Protein AF-A0A845X8S0-F1 (afdb_monomer_lite)

Sequence (80 aa):
MSNDSKRLLITISDYDERMLTFWAKLHGKPKSTYAGHLVAGQIEAKAPAIRTEMEYVAKTEGISVEELESRWLGEADSGD

pLDDT: mean 89.01, std 15.71, range [36.91, 97.94]

Foldseek 3Di:
DPPDDDDDDDDDDPVVVVVLVVVCVVVVHDSVVVVVVVVVVVCVVCVVVVVVVLCVVCVVVVHDSVVVVCVVVVVVVPDD

Radius of gyration: 17.14 Å; chains: 1; bounding box: 39×28×40 Å

Structure (mmCIF, N/CA/C/O backbone):
data_AF-A0A845X8S0-F1
#
_entry.id   AF-A0A845X8S0-F1
#
loop_
_atom_site.group_PDB
_atom_site.id
_atom_site.type_symbol
_atom_site.label_atom_id
_atom_site.label_alt_id
_atom_site.label_comp_id
_atom_site.label_asym_id
_atom_site.label_entity_id
_atom_site.label_seq_id
_atom_site.pdbx_PDB_ins_code
_atom_site.Cartn_x
_atom_site.Cartn_y
_atom_site.Cartn_z
_atom_site.occupancy
_atom_site.B_iso_or_equiv
_atom_site.auth_seq_id
_atom_site.auth_comp_id
_atom_site.auth_asym_id
_atom_site.auth_atom_id
_atom_site.pdbx_PDB_model_num
ATOM 1 N N . MET A 1 1 ? 16.345 3.620 15.398 1.00 41.06 1 MET A N 1
ATOM 2 C CA . MET A 1 1 ? 15.186 3.464 14.497 1.00 41.06 1 MET A CA 1
ATOM 3 C C . MET A 1 1 ? 15.281 2.065 13.930 1.00 41.06 1 MET A C 1
ATOM 5 O O . MET A 1 1 ? 16.211 1.816 13.172 1.00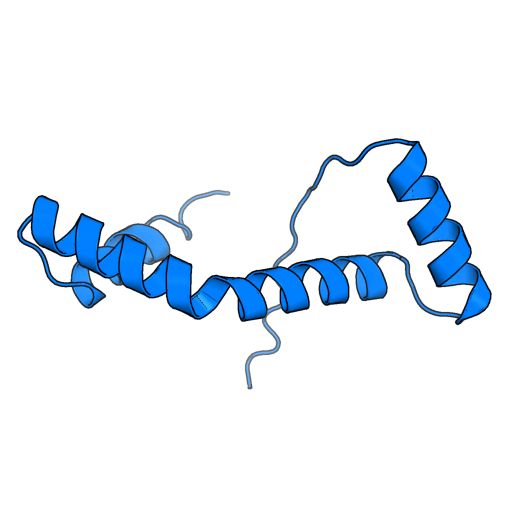 41.06 1 MET A O 1
ATOM 9 N N . SER A 1 2 ? 14.452 1.133 14.403 1.00 41.59 2 SER A N 1
ATOM 10 C CA . SER A 1 2 ? 14.463 -0.237 13.883 1.00 41.59 2 SER A CA 1
ATOM 11 C C . SER A 1 2 ? 14.135 -0.190 12.397 1.00 41.59 2 SER A C 1
ATOM 13 O O . SER A 1 2 ? 13.123 0.377 11.994 1.00 41.59 2 SER A O 1
ATOM 15 N N . ASN A 1 3 ? 15.051 -0.698 11.579 1.00 51.72 3 ASN A N 1
ATOM 16 C CA . ASN A 1 3 ? 14.950 -0.699 10.124 1.00 51.72 3 ASN A CA 1
ATOM 17 C C . ASN A 1 3 ? 14.180 -1.957 9.689 1.00 51.72 3 ASN A C 1
ATOM 19 O O . ASN A 1 3 ? 14.657 -2.742 8.866 1.00 51.72 3 ASN A O 1
ATOM 23 N N . ASP A 1 4 ? 13.031 -2.194 10.330 1.00 73.19 4 ASP A N 1
ATOM 24 C CA . ASP A 1 4 ? 12.282 -3.445 10.226 1.00 73.19 4 ASP A CA 1
ATOM 25 C C . ASP A 1 4 ? 11.593 -3.509 8.867 1.00 73.19 4 ASP A C 1
ATOM 27 O O . ASP A 1 4 ? 10.465 -3.066 8.660 1.00 73.19 4 ASP A O 1
ATOM 31 N N . SER A 1 5 ? 12.325 -4.046 7.898 1.00 75.25 5 SER A N 1
ATOM 32 C CA . SER A 1 5 ? 11.815 -4.294 6.559 1.00 75.25 5 SER A CA 1
ATOM 33 C C . SER A 1 5 ? 10.985 -5.574 6.574 1.00 75.25 5 SER A C 1
ATOM 35 O O . SER A 1 5 ? 11.524 -6.666 6.754 1.00 75.25 5 SER A O 1
ATOM 37 N N . LYS A 1 6 ? 9.673 -5.456 6.358 1.00 84.00 6 LYS A N 1
ATOM 38 C CA . LYS A 1 6 ? 8.786 -6.610 6.157 1.00 84.00 6 LYS A CA 1
ATOM 39 C C . LYS A 1 6 ? 8.846 -7.063 4.691 1.00 84.00 6 LYS A C 1
ATOM 41 O O . LYS A 1 6 ? 8.936 -6.239 3.780 1.00 84.00 6 LYS A O 1
ATOM 46 N N . ARG A 1 7 ? 8.821 -8.379 4.451 1.00 88.19 7 ARG A N 1
ATOM 47 C CA . ARG A 1 7 ? 8.761 -8.966 3.100 1.00 88.19 7 ARG A CA 1
ATOM 48 C C . ARG A 1 7 ? 7.335 -9.409 2.805 1.00 88.19 7 ARG A C 1
ATOM 50 O O . ARG A 1 7 ? 6.749 -10.130 3.599 1.00 88.19 7 ARG A O 1
ATOM 57 N N . LEU A 1 8 ? 6.817 -9.007 1.650 1.00 86.81 8 LEU A N 1
ATOM 58 C CA . LEU 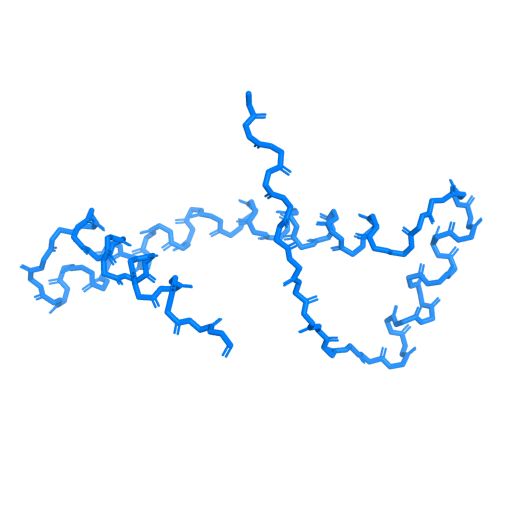A 1 8 ? 5.520 -9.442 1.143 1.00 86.81 8 LEU A CA 1
ATOM 59 C C . LEU A 1 8 ? 5.730 -10.203 -0.165 1.00 86.81 8 LEU A C 1
ATOM 61 O O . LEU A 1 8 ? 6.441 -9.725 -1.052 1.00 86.81 8 LEU A O 1
ATOM 65 N N . LEU A 1 9 ? 5.107 -11.374 -0.284 1.00 92.50 9 LEU A N 1
ATOM 66 C CA . LEU A 1 9 ? 4.983 -12.078 -1.556 1.00 92.50 9 LEU A CA 1
ATOM 67 C C . LEU A 1 9 ? 3.687 -11.614 -2.225 1.00 92.50 9 LEU A C 1
ATOM 69 O O . LEU A 1 9 ? 2.607 -11.802 -1.675 1.00 92.50 9 LEU A O 1
ATOM 73 N N . ILE A 1 10 ? 3.799 -11.001 -3.402 1.00 89.94 10 ILE A N 1
ATOM 74 C CA . ILE A 1 10 ? 2.653 -10.500 -4.167 1.00 89.94 10 ILE A CA 1
ATOM 75 C C . ILE A 1 10 ? 2.590 -11.175 -5.532 1.00 89.94 10 ILE A C 1
ATOM 77 O O . ILE A 1 10 ? 3.620 -11.479 -6.133 1.00 89.94 10 ILE A O 1
ATOM 81 N N . THR A 1 11 ? 1.372 -11.374 -6.027 1.00 94.94 11 THR A N 1
ATOM 82 C CA . THR A 1 11 ? 1.126 -11.799 -7.408 1.00 94.94 11 THR A CA 1
ATOM 83 C C . THR A 1 11 ? 0.638 -10.592 -8.198 1.00 94.94 11 THR A C 1
ATOM 85 O O . THR A 1 11 ? -0.278 -9.900 -7.761 1.00 94.94 11 THR A O 1
ATOM 88 N N . ILE A 1 12 ? 1.260 -10.331 -9.344 1.00 94.25 12 ILE A N 1
ATOM 89 C CA . ILE A 1 12 ? 0.901 -9.243 -10.262 1.00 94.25 12 ILE A CA 1
ATOM 90 C C . ILE A 1 12 ? 0.735 -9.803 -11.673 1.00 94.25 12 ILE A C 1
ATOM 92 O O . ILE A 1 12 ? 1.186 -10.914 -11.954 1.00 94.25 12 ILE A O 1
ATOM 96 N N . SER A 1 13 ? 0.089 -9.044 -12.557 1.00 97.62 13 SER A N 1
ATOM 97 C CA . SER A 1 13 ? -0.049 -9.452 -13.954 1.00 97.62 13 SER A CA 1
ATOM 98 C C . SER A 1 13 ? 1.295 -9.403 -14.695 1.00 97.62 13 SER A C 1
ATOM 100 O O . SER A 1 13 ? 2.183 -8.616 -14.354 1.00 97.62 13 SER A O 1
ATOM 102 N N . ASP A 1 14 ? 1.422 -10.185 -15.770 1.00 97.75 14 ASP A N 1
ATOM 103 C CA . ASP A 1 14 ? 2.588 -10.137 -16.666 1.00 97.75 14 ASP A CA 1
ATOM 104 C C . ASP A 1 14 ? 2.820 -8.736 -17.249 1.00 97.75 14 ASP A C 1
ATOM 106 O O . ASP A 1 14 ? 3.956 -8.331 -17.499 1.00 97.75 14 ASP A O 1
ATOM 110 N N . TYR A 1 15 ? 1.741 -7.986 -17.495 1.00 97.69 15 TYR A N 1
ATOM 111 C CA . TYR A 1 15 ? 1.829 -6.624 -18.011 1.00 97.69 15 TYR A CA 1
ATOM 112 C C . TYR A 1 15 ? 2.492 -5.688 -16.992 1.00 97.69 15 TYR A C 1
ATOM 114 O O . TYR A 1 15 ? 3.434 -4.970 -17.340 1.00 97.69 15 TYR A O 1
ATOM 122 N N . ASP A 1 16 ? 2.060 -5.741 -15.730 1.00 96.38 16 ASP A N 1
ATOM 123 C CA . ASP A 1 16 ? 2.601 -4.894 -14.662 1.00 96.38 16 ASP A CA 1
ATOM 124 C C . ASP A 1 16 ? 4.062 -5.236 -14.358 1.00 96.38 16 ASP A C 1
ATOM 126 O O . A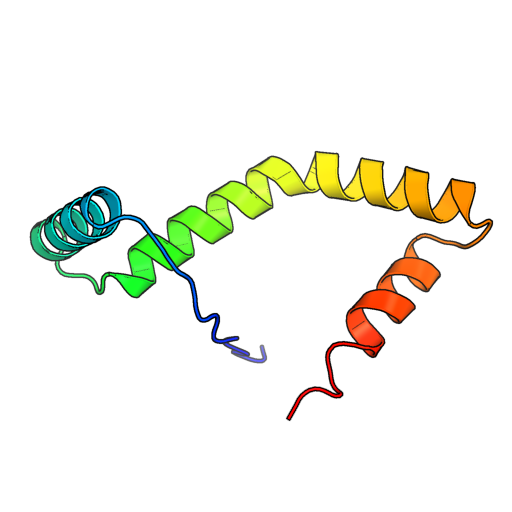SP A 1 16 ? 4.884 -4.341 -14.153 1.00 96.38 16 ASP A O 1
ATOM 130 N N . GLU A 1 17 ? 4.418 -6.525 -14.397 1.00 96.88 17 GLU A N 1
ATOM 131 C CA . GLU A 1 17 ? 5.800 -6.989 -14.238 1.00 96.88 17 GLU A CA 1
ATOM 132 C C . GLU A 1 17 ? 6.720 -6.383 -15.308 1.00 96.88 17 GLU A C 1
ATOM 134 O O . GLU A 1 17 ? 7.797 -5.860 -14.988 1.00 96.88 17 GLU A O 1
ATOM 139 N N . ARG A 1 18 ? 6.270 -6.373 -16.569 1.00 97.81 18 ARG A N 1
ATOM 140 C CA . ARG A 1 18 ? 7.018 -5.780 -17.686 1.00 97.81 18 ARG A CA 1
ATOM 141 C C . ARG A 1 18 ? 7.184 -4.276 -17.511 1.00 97.81 18 ARG A C 1
ATOM 143 O O . ARG A 1 18 ? 8.289 -3.764 -17.700 1.00 97.81 18 ARG A O 1
ATOM 150 N N . MET A 1 19 ? 6.123 -3.569 -17.122 1.00 97.25 19 MET A N 1
ATOM 151 C CA . MET A 1 19 ? 6.186 -2.122 -16.887 1.00 97.25 19 MET A CA 1
ATOM 152 C C . MET A 1 19 ? 7.122 -1.780 -15.725 1.00 97.25 19 MET A C 1
ATOM 154 O O . MET A 1 19 ? 7.968 -0.895 -15.866 1.00 97.25 19 MET A O 1
ATOM 158 N N . LEU A 1 20 ? 7.059 -2.527 -14.618 1.00 95.81 20 LEU A N 1
ATOM 159 C CA . LEU A 1 20 ? 8.001 -2.393 -13.503 1.00 95.81 20 LEU A CA 1
ATOM 160 C C . LEU A 1 20 ? 9.441 -2.662 -13.941 1.00 95.81 20 LEU A C 1
ATOM 162 O O . LEU A 1 20 ? 10.353 -1.948 -13.523 1.00 95.81 20 LEU A O 1
ATOM 166 N N . THR A 1 21 ? 9.660 -3.662 -14.796 1.00 96.62 21 THR A N 1
ATOM 167 C CA . THR A 1 21 ? 10.980 -3.959 -15.360 1.00 96.62 21 THR A CA 1
ATOM 168 C C . THR A 1 21 ? 11.509 -2.790 -16.186 1.00 96.62 21 THR A C 1
ATOM 170 O O . THR A 1 21 ? 12.649 -2.373 -15.974 1.00 96.62 21 THR A O 1
ATOM 173 N N . PHE A 1 22 ? 10.711 -2.223 -17.091 1.00 97.44 22 PHE A N 1
ATOM 174 C CA . PHE A 1 22 ? 11.140 -1.067 -17.883 1.00 97.44 22 PHE A CA 1
ATOM 175 C C . PHE A 1 22 ? 11.419 0.145 -17.009 1.00 97.44 22 PHE A C 1
ATOM 177 O O . PHE A 1 22 ? 12.466 0.776 -17.156 1.00 97.44 22 PHE A O 1
ATOM 184 N N . TRP A 1 23 ? 10.543 0.422 -16.048 1.00 96.06 23 TRP A N 1
ATOM 185 C CA . TRP A 1 23 ? 10.723 1.544 -15.141 1.00 96.06 23 TRP A CA 1
ATOM 186 C C . TRP A 1 23 ? 12.008 1.399 -14.312 1.00 96.06 23 TRP A C 1
ATOM 188 O O . TRP A 1 23 ? 12.829 2.314 -14.258 1.00 96.06 23 TRP A O 1
ATOM 198 N N . ALA A 1 24 ? 12.268 0.199 -13.788 1.00 96.69 24 ALA A N 1
ATOM 199 C CA . ALA A 1 24 ? 13.509 -0.134 -13.097 1.00 96.69 24 ALA A CA 1
ATOM 200 C C . ALA A 1 24 ? 14.760 0.092 -13.960 1.00 96.69 24 ALA A C 1
ATOM 202 O O . ALA A 1 24 ? 15.751 0.664 -13.497 1.00 96.69 24 ALA A O 1
ATOM 203 N N . LYS A 1 25 ? 14.715 -0.331 -15.228 1.00 96.56 25 LYS A N 1
ATOM 204 C CA . LYS A 1 25 ? 15.833 -0.182 -16.168 1.00 96.56 25 LYS A CA 1
ATOM 205 C C . LYS A 1 25 ? 16.101 1.275 -16.538 1.00 96.56 25 LYS A C 1
ATOM 207 O O . LYS A 1 25 ? 17.264 1.658 -16.579 1.00 96.56 25 LYS A O 1
ATOM 212 N N . LEU A 1 26 ? 15.059 2.075 -16.759 1.00 96.94 26 LEU A N 1
ATOM 213 C CA . LEU A 1 26 ? 15.190 3.483 -17.151 1.00 96.94 26 LEU A CA 1
ATOM 214 C C . LEU A 1 26 ? 15.863 4.347 -16.076 1.00 96.94 26 LEU A C 1
ATOM 216 O O . LEU A 1 26 ? 16.567 5.296 -16.405 1.00 96.94 26 LEU A O 1
ATOM 220 N N . HIS A 1 27 ? 15.675 4.013 -14.801 1.00 95.50 27 HIS A N 1
ATOM 221 C CA . HIS A 1 27 ? 16.150 4.832 -13.682 1.00 95.50 27 HIS A CA 1
ATOM 222 C C . HIS A 1 27 ? 17.250 4.171 -12.837 1.00 95.50 27 HIS A C 1
ATOM 224 O O . HIS A 1 27 ? 17.708 4.754 -11.853 1.00 95.50 27 HIS A O 1
ATOM 230 N N . GLY A 1 28 ? 17.681 2.957 -13.194 1.00 95.62 28 GLY A N 1
ATOM 231 C CA . GLY A 1 28 ? 18.797 2.275 -12.536 1.00 95.62 28 GLY A CA 1
ATOM 232 C C . GLY A 1 28 ? 18.527 1.871 -11.082 1.00 95.62 28 GLY A C 1
ATOM 233 O O . GLY A 1 28 ? 19.453 1.863 -10.269 1.00 95.62 28 GLY A O 1
ATOM 234 N N . LYS A 1 29 ? 17.276 1.549 -10.729 1.00 94.94 29 LYS A N 1
ATOM 235 C CA . LYS A 1 29 ? 16.902 1.060 -9.388 1.00 94.94 29 LYS A CA 1
ATOM 236 C C . LYS A 1 29 ? 16.195 -0.300 -9.468 1.00 94.94 29 LYS A C 1
ATOM 238 O O . LYS A 1 29 ? 15.630 -0.626 -10.510 1.00 94.94 29 LYS A O 1
ATOM 243 N N . PRO A 1 30 ? 16.211 -1.112 -8.395 1.00 95.12 30 PRO A N 1
ATOM 244 C CA . PRO A 1 30 ? 15.507 -2.393 -8.371 1.00 95.12 30 PRO A CA 1
ATOM 245 C C . PRO A 1 30 ? 13.990 -2.250 -8.553 1.00 95.12 30 PRO A C 1
ATOM 247 O O . PRO A 1 30 ? 13.384 -1.296 -8.069 1.00 95.12 30 PRO A O 1
ATOM 250 N N . LYS A 1 31 ? 13.354 -3.262 -9.163 1.00 94.88 31 LYS A N 1
ATOM 251 C CA . LYS A 1 31 ? 11.884 -3.345 -9.298 1.00 94.88 31 LYS A CA 1
ATOM 252 C C . LYS A 1 31 ? 11.172 -3.229 -7.949 1.00 94.88 31 LYS A C 1
ATOM 254 O O . LYS A 1 31 ? 10.162 -2.543 -7.846 1.00 94.88 31 LYS A O 1
ATOM 259 N N . SER A 1 32 ? 11.735 -3.858 -6.916 1.00 92.94 32 SER A N 1
ATOM 260 C CA . SER A 1 32 ? 11.200 -3.838 -5.551 1.00 92.94 32 SER A CA 1
ATOM 261 C C . SER A 1 32 ? 11.134 -2.435 -4.955 1.00 92.94 32 SER A C 1
ATOM 263 O O . SER A 1 32 ? 10.207 -2.151 -4.209 1.00 92.94 32 SER A O 1
ATOM 265 N N . THR A 1 33 ? 12.063 -1.541 -5.306 1.00 93.00 33 THR A N 1
ATOM 266 C CA . THR A 1 33 ? 12.022 -0.144 -4.859 1.00 93.00 33 THR A CA 1
ATOM 267 C C . THR A 1 33 ? 10.795 0.569 -5.421 1.00 93.00 33 THR A C 1
ATOM 269 O O . THR A 1 33 ? 10.062 1.202 -4.670 1.00 93.00 33 THR A O 1
ATOM 272 N N . TYR A 1 34 ? 10.522 0.419 -6.720 1.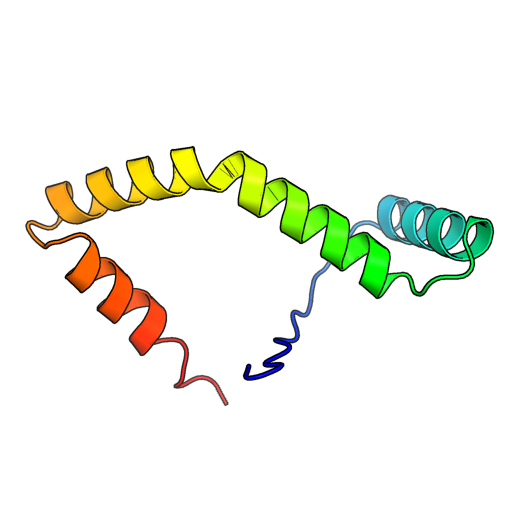00 93.75 34 TYR A N 1
ATOM 273 C CA . TYR A 1 34 ? 9.341 1.026 -7.344 1.00 93.75 34 TYR A CA 1
ATOM 274 C C . TYR A 1 34 ? 8.040 0.399 -6.862 1.00 93.75 34 TYR A C 1
ATOM 276 O O . TYR A 1 34 ? 7.110 1.126 -6.532 1.00 93.75 34 TYR A O 1
ATOM 284 N N . ALA A 1 35 ? 7.987 -0.931 -6.765 1.00 93.69 35 ALA A N 1
ATOM 285 C CA . ALA A 1 35 ? 6.834 -1.621 -6.197 1.00 93.69 35 ALA A CA 1
ATOM 286 C C . ALA A 1 35 ? 6.564 -1.154 -4.756 1.00 93.69 35 ALA A C 1
ATOM 288 O O . ALA A 1 35 ? 5.428 -0.838 -4.419 1.00 93.69 35 ALA A O 1
ATOM 289 N N . GLY A 1 36 ? 7.613 -1.019 -3.938 1.00 92.38 36 GLY A N 1
ATOM 290 C CA . GLY A 1 36 ? 7.521 -0.482 -2.583 1.00 92.38 36 GLY A CA 1
ATOM 291 C C . GLY A 1 36 ? 6.986 0.948 -2.550 1.00 92.38 36 GLY A C 1
ATOM 292 O O . GLY A 1 36 ? 6.070 1.227 -1.787 1.00 92.38 36 GLY A O 1
ATOM 293 N N . HIS A 1 37 ? 7.486 1.840 -3.412 1.00 92.25 37 HIS A N 1
ATOM 294 C CA . HIS A 1 37 ? 6.979 3.214 -3.505 1.00 92.25 37 HIS A CA 1
ATOM 295 C C . HIS A 1 37 ? 5.514 3.278 -3.951 1.00 92.25 37 HIS A C 1
ATOM 297 O O . HIS A 1 37 ? 4.752 4.077 -3.414 1.00 92.25 37 HIS A O 1
ATOM 303 N N . LEU A 1 38 ? 5.107 2.442 -4.912 1.00 93.00 38 LEU A N 1
ATOM 304 C CA . LEU A 1 38 ? 3.715 2.371 -5.358 1.00 93.00 38 LEU A CA 1
ATOM 305 C C . LEU A 1 38 ? 2.796 1.923 -4.220 1.00 93.00 38 LEU A C 1
ATOM 307 O O . LEU A 1 38 ? 1.774 2.559 -3.976 1.00 93.00 38 LEU A O 1
ATOM 311 N N . VAL A 1 39 ? 3.174 0.859 -3.506 1.00 93.81 39 VAL A N 1
ATOM 312 C CA . VAL A 1 39 ? 2.408 0.356 -2.360 1.00 93.81 39 VAL A CA 1
ATOM 313 C C . VAL A 1 39 ? 2.347 1.406 -1.251 1.00 93.81 39 VAL A C 1
ATOM 315 O O . VAL A 1 39 ? 1.255 1.714 -0.784 1.00 93.81 39 VAL A O 1
ATOM 318 N N . ALA A 1 40 ? 3.481 2.007 -0.880 1.00 92.62 40 ALA A N 1
ATOM 319 C CA . ALA A 1 40 ? 3.539 3.046 0.146 1.00 92.62 40 ALA A CA 1
ATOM 320 C C . ALA A 1 40 ? 2.643 4.243 -0.205 1.00 92.62 40 ALA A C 1
ATOM 322 O O . ALA A 1 40 ? 1.783 4.611 0.590 1.00 92.62 40 ALA A O 1
ATOM 323 N N . GLY A 1 41 ? 2.758 4.777 -1.426 1.00 94.62 41 GLY A N 1
ATOM 324 C CA . GLY A 1 41 ? 1.941 5.908 -1.865 1.00 94.62 41 GLY A CA 1
ATOM 325 C C . GLY A 1 41 ? 0.440 5.597 -1.874 1.00 94.62 41 GLY A C 1
ATOM 326 O O . GLY A 1 41 ? -0.369 6.454 -1.526 1.00 94.62 41 GLY A O 1
ATOM 327 N N . GLN A 1 42 ? 0.046 4.367 -2.221 1.00 95.62 42 GLN A N 1
ATOM 328 C CA . GLN A 1 42 ? -1.360 3.951 -2.159 1.00 95.62 42 GLN A CA 1
ATOM 329 C C . GLN A 1 42 ? -1.866 3.779 -0.723 1.00 95.62 42 GLN A C 1
ATOM 331 O O . GLN A 1 42 ? -3.005 4.150 -0.439 1.00 95.62 42 GLN A O 1
ATOM 336 N N . ILE A 1 43 ? -1.043 3.243 0.182 1.00 94.75 43 ILE A N 1
ATOM 337 C CA . ILE A 1 43 ? -1.391 3.121 1.605 1.00 94.75 43 ILE A CA 1
ATOM 338 C C . ILE A 1 43 ? -1.556 4.510 2.222 1.00 94.75 43 ILE A C 1
ATOM 340 O O . ILE A 1 43 ? -2.577 4.769 2.852 1.00 94.75 43 ILE A O 1
ATOM 344 N N . GLU A 1 44 ? -0.611 5.422 1.993 1.00 96.00 44 GLU A N 1
ATOM 345 C CA . GLU A 1 44 ? -0.674 6.799 2.498 1.00 96.00 44 GLU A CA 1
ATOM 346 C C . GLU A 1 44 ? -1.922 7.531 1.994 1.00 96.00 44 GLU A C 1
ATOM 348 O O . GLU A 1 44 ? -2.642 8.145 2.782 1.00 96.00 44 GLU A O 1
ATOM 353 N N . ALA A 1 45 ? -2.239 7.400 0.702 1.00 97.19 45 ALA A N 1
ATOM 354 C CA . ALA A 1 45 ? -3.438 7.998 0.118 1.00 97.19 45 ALA A CA 1
ATOM 355 C C . ALA A 1 45 ? -4.742 7.432 0.710 1.00 97.19 45 ALA A C 1
ATOM 357 O O . ALA A 1 45 ? -5.746 8.141 0.786 1.00 97.19 45 ALA A O 1
ATOM 358 N N . LYS A 1 46 ? -4.743 6.160 1.127 1.00 97.00 46 LYS A N 1
ATOM 359 C CA . LYS A 1 46 ? -5.909 5.479 1.712 1.00 97.00 46 LYS A CA 1
ATOM 360 C C . LYS A 1 46 ? -5.974 5.564 3.235 1.00 97.00 46 LYS A C 1
ATOM 362 O O . LYS A 1 46 ? -7.034 5.285 3.787 1.00 97.00 46 LYS A O 1
ATOM 367 N N . ALA A 1 47 ? -4.904 5.975 3.913 1.00 96.19 47 ALA A N 1
ATOM 368 C CA . ALA A 1 47 ? -4.819 5.983 5.372 1.00 96.19 47 ALA A CA 1
ATOM 369 C C . ALA A 1 47 ? -5.994 6.697 6.077 1.00 96.19 47 ALA A C 1
ATOM 371 O O . ALA A 1 47 ? -6.486 6.153 7.067 1.00 96.19 47 ALA A O 1
ATOM 372 N N . PRO A 1 48 ? -6.516 7.847 5.590 1.00 97.00 48 PRO A N 1
ATOM 373 C CA . PRO A 1 48 ? -7.690 8.472 6.200 1.00 97.00 48 PRO A CA 1
ATOM 374 C C . PRO A 1 48 ? -8.947 7.597 6.114 1.00 97.00 48 PRO A C 1
ATOM 376 O O . PRO A 1 48 ? -9.662 7.459 7.101 1.00 97.00 48 PRO A O 1
ATOM 379 N N . ALA A 1 49 ? -9.189 6.974 4.957 1.00 97.12 49 ALA A N 1
ATOM 380 C CA . ALA A 1 49 ? -10.334 6.089 4.756 1.00 97.12 49 ALA A CA 1
ATOM 381 C C . ALA A 1 49 ? -10.217 4.823 5.615 1.00 97.12 49 ALA A C 1
ATOM 383 O O . ALA A 1 49 ? -11.176 4.461 6.288 1.00 97.12 49 ALA A O 1
ATOM 384 N N . ILE A 1 50 ? -9.022 4.222 5.669 1.00 95.81 50 ILE A N 1
ATOM 385 C CA . ILE A 1 50 ? -8.730 3.068 6.532 1.00 95.81 50 ILE A CA 1
ATOM 386 C C . ILE A 1 50 ? -9.043 3.410 7.994 1.00 95.81 50 ILE A C 1
ATOM 388 O O . ILE A 1 50 ? -9.713 2.639 8.671 1.00 95.81 50 ILE A O 1
ATOM 392 N N . ARG A 1 51 ? -8.631 4.590 8.478 1.00 95.75 51 ARG A N 1
ATOM 393 C CA . ARG A 1 51 ? -8.934 5.035 9.847 1.00 95.75 51 ARG A CA 1
ATOM 394 C C . ARG A 1 51 ? -10.440 5.148 10.098 1.00 95.75 51 ARG A C 1
ATOM 396 O O . ARG A 1 51 ? -10.918 4.648 11.110 1.00 95.75 51 ARG A O 1
ATOM 403 N N . THR A 1 52 ? -11.191 5.754 9.179 1.00 97.56 52 THR A N 1
ATOM 404 C CA . THR A 1 52 ? -12.657 5.846 9.289 1.00 97.56 52 THR A CA 1
ATOM 405 C C . THR A 1 52 ? -13.323 4.468 9.293 1.00 97.56 52 THR A C 1
ATOM 407 O O . THR A 1 52 ? -14.260 4.233 10.055 1.00 97.56 52 THR A O 1
ATOM 410 N N . GLU A 1 53 ? -12.840 3.535 8.474 1.00 97.25 53 GLU A N 1
ATOM 411 C CA . GLU A 1 53 ? -13.335 2.156 8.452 1.00 97.25 53 GLU A CA 1
ATOM 412 C C . GLU A 1 53 ? -13.034 1.430 9.772 1.00 97.25 53 GLU A C 1
ATOM 414 O O . GLU A 1 53 ? -13.907 0.749 10.306 1.00 97.25 53 GLU A O 1
ATOM 419 N N . MET A 1 54 ? -11.851 1.633 10.356 1.00 97.25 54 MET A N 1
ATOM 420 C CA . MET A 1 54 ? -11.497 1.079 11.668 1.00 97.25 54 MET A CA 1
ATOM 421 C C . MET A 1 54 ? -12.370 1.638 12.795 1.00 97.25 54 MET A C 1
ATOM 423 O O . MET A 1 54 ? -12.845 0.874 13.631 1.00 97.25 54 MET A O 1
ATOM 427 N N . GLU A 1 55 ? -12.637 2.946 12.802 1.00 97.62 55 GLU A N 1
ATOM 428 C CA . GLU A 1 55 ? -13.565 3.577 13.752 1.00 97.62 55 GLU A CA 1
ATOM 429 C C . GLU A 1 55 ? -14.973 2.984 13.646 1.00 97.62 55 GLU A C 1
ATOM 431 O O . GLU A 1 55 ? -15.628 2.725 14.660 1.00 97.62 55 GLU A O 1
ATOM 436 N N . TYR A 1 56 ? -15.439 2.737 12.419 1.00 97.88 56 TYR A N 1
ATOM 437 C CA . TYR A 1 56 ? -16.724 2.093 12.184 1.00 97.88 56 TYR A CA 1
ATOM 438 C C . TYR A 1 56 ? -16.748 0.668 12.744 1.00 97.88 56 TYR A C 1
ATOM 440 O O . TYR A 1 56 ? -17.666 0.334 13.494 1.00 97.88 56 TYR A O 1
ATOM 448 N N . VAL A 1 57 ? -15.733 -0.146 12.439 1.00 97.75 57 VAL A N 1
ATOM 449 C CA . VAL A 1 57 ? -15.631 -1.529 12.933 1.00 97.75 57 VAL A CA 1
ATOM 450 C C . VAL A 1 57 ? -15.592 -1.560 14.461 1.00 97.75 57 VAL A C 1
ATOM 452 O O . VAL A 1 57 ? -16.414 -2.241 15.074 1.00 97.75 57 VAL A O 1
ATOM 455 N N . ALA A 1 58 ? -14.726 -0.758 15.084 1.00 97.56 58 ALA A N 1
ATOM 456 C CA . ALA A 1 58 ? -14.611 -0.666 16.539 1.00 97.56 58 ALA A CA 1
ATOM 457 C C . ALA A 1 58 ? -15.958 -0.307 17.187 1.00 97.56 58 ALA A C 1
ATOM 459 O O . ALA A 1 58 ? -16.419 -0.979 18.111 1.00 97.56 58 ALA A O 1
ATOM 460 N N . LYS A 1 59 ? -16.667 0.679 16.619 1.00 97.56 59 LYS A N 1
ATOM 461 C CA . LYS A 1 59 ? -18.008 1.063 17.071 1.00 97.56 59 LYS A CA 1
ATOM 462 C C . LYS A 1 59 ? -19.024 -0.072 16.931 1.00 97.56 59 LYS A C 1
ATOM 464 O O . LYS A 1 59 ? -19.846 -0.244 17.828 1.00 97.56 59 LYS A O 1
ATOM 469 N N . THR A 1 60 ? -19.007 -0.819 15.825 1.00 97.94 60 THR A N 1
ATOM 470 C CA . THR A 1 60 ? -19.935 -1.947 15.623 1.00 97.94 60 THR A CA 1
ATOM 471 C C . THR A 1 60 ? -19.661 -3.116 16.561 1.00 97.94 60 THR A C 1
ATOM 473 O O . THR A 1 60 ? -20.594 -3.820 16.939 1.00 97.94 60 THR A O 1
ATOM 476 N N . GLU A 1 61 ? -18.408 -3.294 16.968 1.00 97.31 61 GLU A N 1
ATOM 477 C CA . GLU A 1 61 ? -17.989 -4.336 17.904 1.00 97.31 61 GLU A CA 1
ATOM 478 C C . GLU A 1 61 ? -18.068 -3.893 19.375 1.00 97.31 61 GLU A C 1
ATOM 480 O O . GLU A 1 61 ? -17.938 -4.719 20.274 1.00 97.31 61 GLU A O 1
ATOM 485 N N . GLY A 1 62 ? -18.323 -2.606 19.636 1.00 97.75 62 GLY A N 1
ATOM 486 C CA . GLY A 1 62 ? -18.402 -2.056 20.989 1.00 97.75 62 GLY A CA 1
ATOM 487 C C . GLY A 1 62 ? -17.051 -1.962 21.704 1.00 97.75 62 GLY A C 1
ATOM 488 O O . GLY A 1 62 ? -17.033 -1.895 22.932 1.00 97.75 62 GLY A O 1
ATOM 489 N N . ILE A 1 63 ? -15.946 -1.945 20.954 1.00 97.94 63 ILE A N 1
ATOM 490 C CA . ILE A 1 63 ? -14.571 -1.825 21.464 1.00 97.94 63 ILE A CA 1
ATOM 491 C C . ILE A 1 63 ? -13.939 -0.499 21.028 1.00 97.94 63 ILE A C 1
ATOM 493 O O . ILE A 1 63 ? -14.495 0.228 20.199 1.00 97.94 63 ILE A O 1
ATOM 497 N N . SER A 1 64 ? -12.779 -0.153 21.591 1.00 96.94 64 SER A N 1
ATOM 498 C CA . SER A 1 64 ? -12.023 1.022 21.140 1.00 96.94 64 SER A CA 1
ATOM 499 C C . SER A 1 64 ? -11.220 0.719 19.867 1.00 96.94 64 SER A C 1
ATOM 501 O O . SER A 1 64 ? -10.968 -0.439 19.530 1.00 96.94 64 SER A O 1
ATOM 503 N N . VAL A 1 65 ? -10.802 1.765 19.147 1.00 96.00 65 VAL A N 1
ATOM 50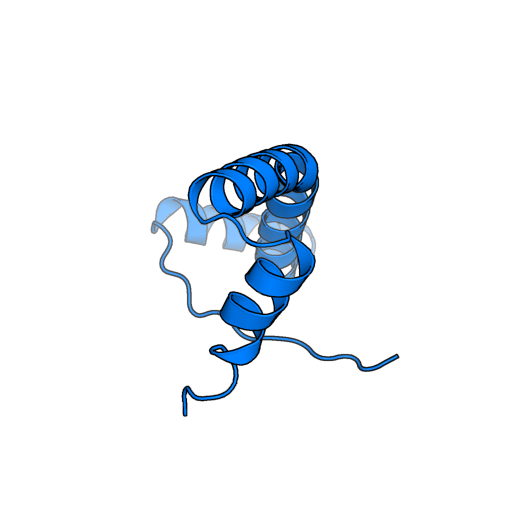4 C CA . VAL A 1 65 ? -9.928 1.596 17.973 1.00 96.00 65 VAL A CA 1
ATOM 505 C C . VAL A 1 65 ? -8.573 1.024 18.393 1.00 96.00 65 VAL A C 1
ATOM 507 O O . VAL A 1 65 ? -8.043 0.163 17.704 1.00 96.00 65 VAL A O 1
ATOM 510 N N . GLU A 1 66 ? -8.047 1.433 19.547 1.00 95.25 66 GLU A N 1
ATOM 511 C CA . GLU A 1 66 ? -6.793 0.917 20.109 1.00 95.25 66 GLU A CA 1
ATOM 512 C C . GLU A 1 66 ? -6.893 -0.577 20.452 1.00 95.25 66 GLU A C 1
ATOM 514 O O . GLU A 1 66 ? -5.949 -1.337 20.232 1.00 95.25 66 GLU A O 1
ATOM 519 N N . GLU A 1 67 ? -8.044 -1.020 20.963 1.00 94.88 67 GLU A N 1
ATOM 520 C CA . GLU A 1 67 ? -8.302 -2.437 21.228 1.00 94.88 67 GLU A CA 1
ATOM 521 C C . GLU A 1 67 ? -8.385 -3.240 19.923 1.00 94.88 67 GLU A C 1
ATOM 523 O O . GLU A 1 67 ? -7.787 -4.314 19.813 1.00 94.88 67 GLU A O 1
ATOM 528 N N . LEU A 1 68 ? -9.047 -2.688 18.900 1.00 95.62 68 LEU A N 1
ATOM 529 C CA . LEU A 1 68 ? -9.105 -3.283 17.566 1.00 95.62 68 LEU A CA 1
ATOM 530 C C . LEU A 1 68 ? -7.706 -3.398 16.928 1.00 95.62 68 LEU A C 1
ATOM 532 O O . LEU A 1 68 ? -7.356 -4.455 16.401 1.00 95.62 68 LEU A O 1
ATOM 536 N N . GLU A 1 69 ? -6.894 -2.340 17.016 1.00 94.69 69 GLU A N 1
ATOM 537 C CA . GLU A 1 69 ? -5.497 -2.313 16.562 1.00 94.69 69 GLU A CA 1
ATOM 538 C C . GLU A 1 69 ? -4.657 -3.382 17.261 1.00 94.69 69 GLU A C 1
ATOM 540 O O . GLU A 1 69 ? -3.964 -4.155 16.597 1.00 94.69 69 GLU A O 1
ATOM 545 N N . SER A 1 70 ? -4.743 -3.466 18.592 1.00 93.31 70 SER A N 1
ATOM 546 C CA . SER A 1 70 ? -4.009 -4.464 19.372 1.00 93.31 70 SER A CA 1
ATOM 547 C C . SER A 1 70 ? -4.405 -5.888 18.995 1.00 93.31 70 SER A C 1
ATOM 549 O O . SER A 1 70 ? -3.542 -6.764 18.965 1.00 93.31 70 SER A O 1
ATOM 551 N N . ARG A 1 71 ? -5.685 -6.135 18.700 1.00 93.69 71 ARG A N 1
ATOM 552 C CA . ARG A 1 71 ? -6.168 -7.451 18.270 1.00 93.69 71 ARG A CA 1
ATOM 553 C C . ARG A 1 71 ? -5.573 -7.843 16.919 1.00 93.69 71 ARG A C 1
ATOM 555 O O . ARG A 1 71 ? -4.971 -8.903 16.798 1.00 93.69 71 ARG A O 1
ATOM 562 N N . TRP A 1 72 ? -5.689 -6.977 15.916 1.00 92.81 72 TRP A N 1
ATOM 563 C CA . TRP A 1 72 ? -5.242 -7.283 14.553 1.00 92.81 72 TRP A CA 1
ATOM 564 C C . TRP A 1 72 ? -3.721 -7.307 14.393 1.00 92.81 72 TRP A C 1
ATOM 566 O O . TRP A 1 72 ? -3.196 -8.122 13.637 1.00 92.81 72 TRP A O 1
ATOM 576 N N . LEU A 1 73 ? -3.000 -6.429 15.092 1.00 88.69 73 LEU A N 1
ATOM 577 C CA . LEU A 1 73 ? -1.538 -6.384 15.030 1.00 88.69 73 LEU A CA 1
ATOM 578 C C . LEU A 1 73 ? -0.881 -7.381 15.994 1.00 88.69 73 LEU A C 1
ATOM 580 O O . LEU A 1 73 ? 0.232 -7.824 15.725 1.00 88.69 73 LEU A O 1
ATOM 584 N N . GLY A 1 74 ? -1.564 -7.763 17.077 1.00 74.75 74 GLY A N 1
ATOM 585 C CA . GLY A 1 74 ? -1.106 -8.787 18.019 1.00 74.75 74 GLY A CA 1
ATOM 586 C C . GLY A 1 74 ? -1.229 -10.217 17.485 1.00 74.75 74 GLY A C 1
ATOM 587 O O . GLY A 1 74 ? -0.389 -11.056 17.798 1.00 74.75 74 GLY A O 1
ATO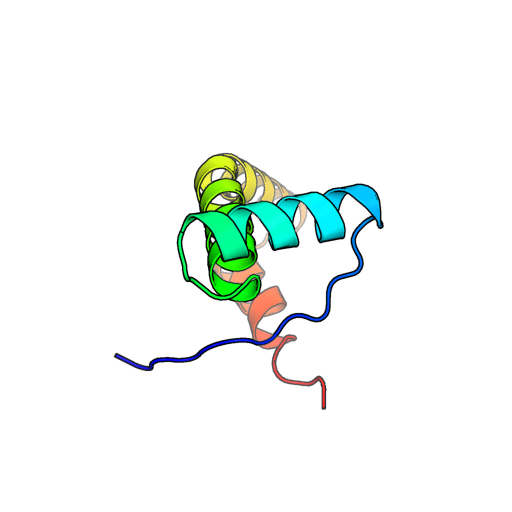M 588 N N . GLU A 1 75 ? -2.218 -10.502 16.632 1.00 57.09 75 GLU A N 1
ATOM 589 C CA . GLU A 1 75 ? -2.364 -11.809 15.964 1.00 57.09 75 GLU A CA 1
ATOM 590 C C . GLU A 1 75 ? -1.330 -12.032 14.840 1.00 57.09 75 GLU A C 1
ATOM 592 O O . GLU A 1 75 ? -1.022 -13.172 14.489 1.00 57.09 75 GLU A O 1
ATOM 597 N N . ALA A 1 76 ? -0.740 -10.960 14.300 1.00 53.03 76 ALA A N 1
ATOM 598 C CA . ALA A 1 76 ? 0.159 -11.006 13.144 1.00 53.03 76 ALA A CA 1
ATOM 599 C C . ALA A 1 76 ? 1.583 -11.537 13.435 1.00 53.03 76 ALA A C 1
ATOM 601 O O . ALA A 1 76 ? 2.358 -11.708 12.494 1.00 53.03 76 ALA A O 1
ATOM 602 N N . ASP A 1 77 ? 1.928 -11.821 14.698 1.00 51.44 77 ASP A N 1
ATOM 603 C CA . ASP A 1 77 ? 3.259 -12.306 15.119 1.00 51.44 77 ASP A CA 1
ATOM 604 C C . ASP A 1 77 ? 3.313 -13.835 15.368 1.00 51.44 77 ASP A C 1
ATOM 606 O O . ASP A 1 77 ? 4.298 -14.346 15.892 1.00 51.44 77 ASP A O 1
ATOM 610 N N . SER A 1 78 ? 2.265 -14.587 14.983 1.00 48.75 78 SER A N 1
ATOM 611 C CA . SER A 1 78 ? 2.166 -16.054 15.193 1.00 48.75 78 SER A CA 1
ATOM 612 C C . SER A 1 78 ? 2.300 -16.914 13.923 1.00 48.75 78 SER A C 1
ATOM 614 O O . SER A 1 78 ? 2.079 -18.122 13.980 1.00 48.75 78 SER A O 1
ATOM 616 N N . GLY A 1 79 ? 2.611 -16.318 12.769 1.00 44.25 79 GLY A N 1
ATOM 617 C CA . GLY A 1 79 ? 2.762 -17.038 11.499 1.00 44.25 79 GLY A CA 1
ATOM 618 C C . GLY A 1 79 ? 4.226 -17.290 11.143 1.00 44.25 79 GLY A C 1
ATOM 619 O O . GLY A 1 79 ? 4.827 -16.449 10.475 1.00 44.25 79 GLY A O 1
ATOM 620 N N . ASP A 1 80 ? 4.763 -18.424 11.602 1.00 36.91 80 ASP A N 1
ATOM 621 C CA . ASP A 1 80 ? 5.969 -19.088 11.067 1.00 36.91 80 ASP A CA 1
ATOM 622 C C . ASP A 1 80 ? 5.637 -19.812 9.745 1.00 36.91 80 ASP A C 1
ATOM 624 O O . ASP A 1 80 ? 4.568 -20.472 9.689 1.00 36.91 80 ASP A O 1
#

Secondary structure (DSSP, 8-state):
-------------HHHHHHHHHHHHHHT--HHHHHHHHHHHHHHHHHHHHHHHHHHHHHHHTS-HHHHHHHHHHGGG---